Protein AF-W2C6Z9-F1 (afdb_monomer_lite)

Foldseek 3Di:
DAEAEAEPVRCVVPVVVQVVCVVVVHWYWYDDPDDDIDTD

Radius of gyration: 9.44 Å; chains: 1; bounding box: 21×14×27 Å

Sequence (40 aa):
MATVNFTTQEFTSRSDQAFDLADKGEKVIIRRGRRRAYRL

pLDDT: mean 86.82, std 6.31, range [65.94, 94.06]

Structure (mmCIF, N/CA/C/O backbone):
data_AF-W2C6Z9-F1
#
_entry.id   AF-W2C6Z9-F1
#
loop_
_atom_site.group_PDB
_atom_site.id
_atom_site.type_symbol
_atom_site.label_atom_id
_atom_site.label_alt_id
_atom_site.label_comp_id
_atom_site.label_asym_id
_atom_site.label_entity_id
_atom_site.label_seq_id
_atom_site.pdbx_PDB_ins_code
_atom_site.Cartn_x
_atom_site.Cartn_y
_atom_site.Cartn_z
_atom_site.occupancy
_atom_site.B_iso_or_equiv
_atom_site.auth_seq_id
_atom_site.auth_comp_id
_atom_site.auth_asym_id
_atom_site.auth_atom_id
_atom_site.pdbx_PDB_model_num
ATOM 1 N N . MET A 1 1 ? 15.814 -1.704 -5.704 1.00 65.94 1 MET A N 1
ATOM 2 C CA . MET A 1 1 ? 14.895 -2.348 -4.747 1.00 65.94 1 MET A CA 1
ATOM 3 C C . MET A 1 1 ? 14.937 -1.602 -3.427 1.00 65.94 1 MET A C 1
ATOM 5 O O . MET A 1 1 ? 15.595 -2.007 -2.472 1.00 65.94 1 MET A O 1
ATOM 9 N N . ALA A 1 2 ? 14.258 -0.468 -3.407 1.00 81.75 2 ALA A N 1
ATOM 10 C CA . ALA A 1 2 ? 13.832 0.211 -2.207 1.00 81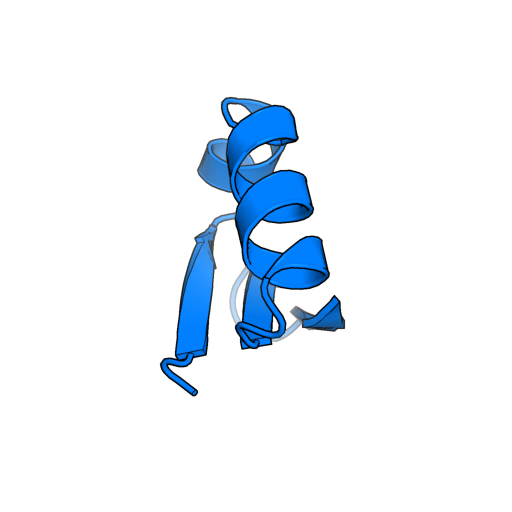.75 2 ALA A CA 1
ATOM 11 C C . ALA A 1 2 ? 12.630 -0.529 -1.590 1.00 81.75 2 ALA A C 1
ATOM 13 O O . ALA A 1 2 ? 11.817 -1.161 -2.263 1.00 81.75 2 ALA A O 1
ATOM 14 N N . THR A 1 3 ? 12.529 -0.480 -0.264 1.00 85.56 3 THR A N 1
ATOM 15 C CA . THR A 1 3 ? 11.329 -0.933 0.446 1.00 85.56 3 THR A CA 1
ATOM 16 C C . 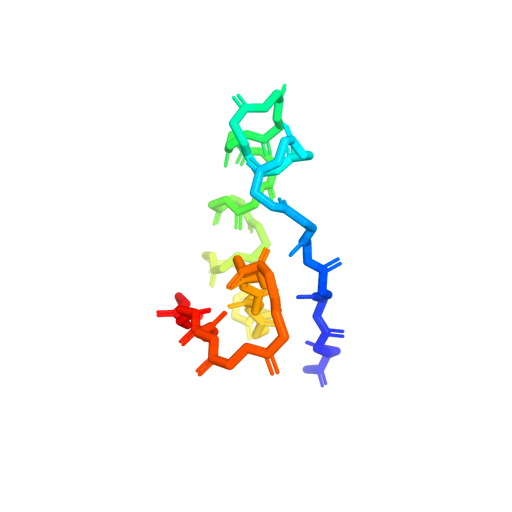THR A 1 3 ? 10.523 0.293 0.834 1.00 85.56 3 THR A C 1
ATOM 18 O O . THR A 1 3 ? 10.999 1.119 1.613 1.00 85.56 3 THR A O 1
ATOM 21 N N . VAL A 1 4 ? 9.307 0.406 0.310 1.00 87.88 4 VAL A N 1
ATOM 22 C CA . VAL A 1 4 ? 8.408 1.529 0.581 1.00 87.88 4 VAL A CA 1
ATOM 23 C C . VAL A 1 4 ? 7.384 1.089 1.618 1.00 87.88 4 VAL A C 1
ATOM 25 O O . VAL A 1 4 ? 6.688 0.093 1.437 1.00 87.88 4 VAL A O 1
ATOM 28 N N . ASN A 1 5 ? 7.313 1.808 2.739 1.00 89.81 5 ASN A N 1
ATOM 29 C CA . ASN A 1 5 ? 6.342 1.523 3.791 1.00 89.81 5 ASN A CA 1
ATOM 30 C C . ASN A 1 5 ? 5.154 2.475 3.657 1.00 89.81 5 ASN A C 1
ATOM 32 O O . ASN A 1 5 ? 5.346 3.686 3.632 1.00 89.81 5 ASN A O 1
ATOM 36 N N . PHE A 1 6 ? 3.949 1.922 3.651 1.00 89.19 6 PHE A N 1
ATOM 37 C CA . PHE A 1 6 ? 2.699 2.665 3.717 1.00 89.19 6 PHE A CA 1
ATOM 38 C C . PHE A 1 6 ? 1.985 2.344 5.020 1.00 89.19 6 PHE A C 1
ATOM 40 O O . PHE A 1 6 ? 1.975 1.198 5.475 1.00 89.19 6 PHE A O 1
ATOM 47 N N . THR A 1 7 ? 1.334 3.326 5.623 1.00 90.56 7 THR A N 1
ATOM 48 C CA . THR A 1 7 ? 0.256 3.048 6.571 1.00 90.56 7 THR A CA 1
ATOM 49 C C . THR A 1 7 ? -0.995 2.597 5.819 1.00 90.56 7 THR A C 1
ATOM 51 O O . THR A 1 7 ? -1.143 2.815 4.619 1.00 90.56 7 THR A O 1
ATOM 54 N N . THR A 1 8 ? -1.937 1.970 6.524 1.00 88.38 8 THR A N 1
ATOM 55 C CA . THR A 1 8 ? -3.209 1.547 5.909 1.00 88.38 8 THR A CA 1
ATOM 56 C C . THR A 1 8 ? -3.965 2.727 5.291 1.00 88.38 8 THR A C 1
ATOM 58 O O . THR A 1 8 ? -4.541 2.582 4.222 1.00 88.38 8 THR A O 1
ATOM 61 N N . GLN A 1 9 ? -3.933 3.898 5.933 1.00 90.62 9 GLN A N 1
ATOM 62 C CA . GLN A 1 9 ? -4.617 5.089 5.430 1.00 90.62 9 GLN A CA 1
ATOM 63 C C . GLN A 1 9 ? -3.952 5.633 4.161 1.00 90.62 9 GLN A C 1
ATOM 65 O O . GLN A 1 9 ? -4.645 5.955 3.199 1.00 90.62 9 GLN A O 1
ATOM 70 N N . GLU A 1 10 ? -2.619 5.696 4.136 1.00 90.50 10 GLU A N 1
ATOM 71 C CA . GLU A 1 10 ? -1.880 6.141 2.950 1.00 90.50 10 GLU A CA 1
ATOM 72 C C . GLU A 1 10 ? -2.068 5.180 1.781 1.00 90.50 10 GLU A C 1
ATOM 74 O O . GLU A 1 10 ? -2.284 5.633 0.662 1.00 90.50 10 GLU A O 1
ATOM 79 N N . PHE A 1 11 ? -2.051 3.870 2.039 1.00 90.19 11 PHE A N 1
ATOM 80 C CA . PHE A 1 11 ? -2.298 2.868 1.007 1.00 90.19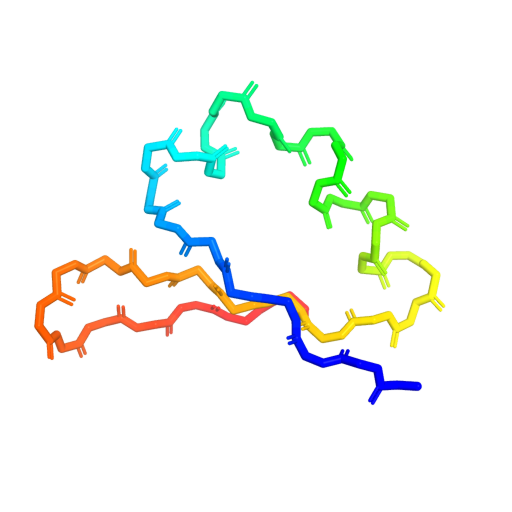 11 PHE A CA 1
ATOM 81 C C . PHE A 1 11 ? -3.700 3.007 0.409 1.00 90.19 11 PHE A C 1
ATOM 83 O O . PHE A 1 11 ? -3.839 3.000 -0.804 1.00 90.19 11 PHE A O 1
ATOM 90 N N . THR A 1 12 ? -4.737 3.198 1.229 1.00 89.44 12 THR A N 1
ATOM 91 C CA . THR A 1 12 ? -6.098 3.404 0.708 1.00 89.44 12 THR A CA 1
ATOM 92 C C . THR A 1 12 ? -6.220 4.703 -0.091 1.00 89.44 12 THR A C 1
ATOM 94 O O . THR A 1 12 ? -6.933 4.742 -1.086 1.00 89.44 12 THR A O 1
ATOM 97 N N . SER A 1 13 ? -5.528 5.769 0.321 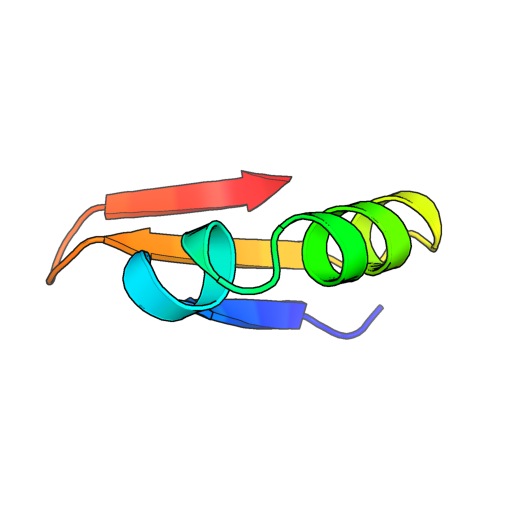1.00 94.06 13 SER A N 1
ATOM 98 C CA . SER A 1 13 ? -5.583 7.061 -0.374 1.00 94.06 13 SER A CA 1
ATOM 99 C C . SER A 1 13 ? -4.725 7.117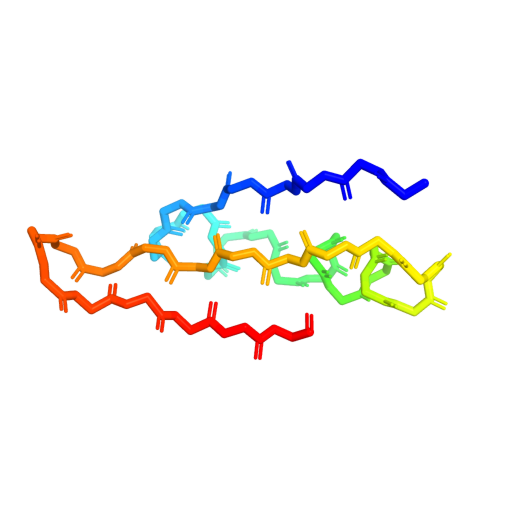 -1.640 1.00 94.06 13 SER A C 1
ATOM 101 O O . SER A 1 13 ? -4.945 7.998 -2.467 1.00 94.06 13 SER A O 1
ATOM 103 N N . ARG A 1 14 ? -3.709 6.256 -1.758 1.00 92.06 14 ARG A N 1
ATOM 104 C CA . ARG A 1 14 ? -2.706 6.265 -2.836 1.00 92.06 14 ARG A CA 1
ATOM 105 C C . ARG A 1 14 ? -2.447 4.857 -3.370 1.00 92.06 14 ARG A C 1
ATOM 107 O O . ARG A 1 14 ? -1.305 4.502 -3.657 1.00 92.06 14 ARG A O 1
ATOM 114 N N . SER A 1 15 ? -3.500 4.050 -3.466 1.00 89.44 15 SER A N 1
ATOM 115 C CA . SER A 1 15 ? -3.403 2.648 -3.882 1.00 89.44 15 SER A CA 1
ATOM 116 C C . SER A 1 15 ? -2.790 2.525 -5.272 1.00 89.44 15 SER A C 1
ATOM 118 O O . SER A 1 15 ? -1.899 1.707 -5.456 1.00 89.44 15 SER A O 1
ATOM 120 N N . ASP A 1 16 ? -3.188 3.400 -6.195 1.00 92.94 16 ASP A N 1
ATOM 121 C CA . ASP A 1 16 ? -2.653 3.492 -7.560 1.00 92.94 16 ASP A CA 1
ATOM 122 C C . ASP A 1 16 ? -1.116 3.585 -7.565 1.00 92.94 16 ASP A C 1
ATOM 124 O O . ASP A 1 16 ? -0.422 2.732 -8.111 1.00 92.94 16 ASP A O 1
ATOM 128 N N . GLN A 1 17 ? -0.569 4.536 -6.799 1.00 91.12 17 GLN A N 1
ATOM 129 C CA . GLN A 1 17 ? 0.877 4.717 -6.659 1.00 91.12 17 GLN A CA 1
ATOM 130 C C . GLN A 1 17 ? 1.559 3.501 -6.015 1.00 91.12 17 GLN A C 1
ATOM 132 O O . GLN A 1 17 ? 2.690 3.160 -6.359 1.00 91.12 17 GLN A O 1
ATOM 137 N N . ALA A 1 18 ? 0.911 2.868 -5.037 1.00 89.88 18 ALA A N 1
ATOM 138 C CA . ALA A 1 18 ? 1.458 1.690 -4.379 1.00 89.88 18 ALA A CA 1
ATOM 139 C C . ALA A 1 18 ? 1.542 0.491 -5.340 1.00 89.88 18 ALA A C 1
ATOM 141 O O . ALA A 1 18 ? 2.533 -0.237 -5.299 1.00 89.88 18 ALA A O 1
ATOM 142 N N . PHE A 1 19 ? 0.557 0.312 -6.222 1.00 90.50 19 PHE A N 1
ATOM 143 C CA . PHE A 1 19 ? 0.595 -0.721 -7.258 1.00 90.50 19 PHE A CA 1
ATOM 144 C C . PHE A 1 19 ? 1.641 -0.416 -8.332 1.00 90.50 19 PHE A C 1
ATOM 146 O O . PHE A 1 19 ? 2.454 -1.287 -8.620 1.00 90.50 19 PHE A O 1
ATOM 153 N N . ASP A 1 20 ? 1.743 0.829 -8.802 1.00 93.81 20 ASP A N 1
ATOM 154 C CA . ASP A 1 20 ? 2.799 1.249 -9.735 1.00 93.81 20 ASP A CA 1
ATOM 155 C C . ASP A 1 20 ? 4.213 0.958 -9.208 1.00 93.81 20 ASP A C 1
ATOM 157 O O . ASP A 1 20 ? 5.124 0.601 -9.958 1.00 93.81 20 ASP A O 1
ATOM 161 N N . LEU A 1 21 ? 4.431 1.160 -7.905 1.00 90.94 21 LEU A N 1
ATOM 162 C CA . LEU A 1 21 ? 5.707 0.857 -7.257 1.00 90.94 21 LEU A CA 1
ATOM 163 C C . LEU A 1 21 ? 5.960 -0.653 -7.210 1.00 90.94 21 LEU A C 1
ATOM 165 O O . LEU A 1 21 ? 7.078 -1.083 -7.494 1.00 90.94 21 LEU A O 1
ATOM 169 N N . ALA A 1 22 ? 4.936 -1.446 -6.892 1.00 89.88 22 ALA A N 1
ATOM 170 C CA . ALA A 1 22 ? 5.035 -2.901 -6.890 1.00 89.88 22 ALA A CA 1
ATOM 171 C C . ALA A 1 22 ? 5.326 -3.456 -8.296 1.00 89.88 22 ALA A C 1
ATOM 173 O O . ALA A 1 22 ? 6.213 -4.296 -8.446 1.00 89.88 22 ALA A O 1
ATOM 174 N N . ASP A 1 23 ? 4.674 -2.921 -9.331 1.00 91.38 23 ASP A N 1
ATOM 175 C CA . ASP A 1 23 ? 4.882 -3.313 -10.731 1.00 91.38 23 ASP A CA 1
ATOM 176 C C . ASP A 1 23 ? 6.282 -2.948 -11.239 1.00 91.38 23 ASP A C 1
ATOM 178 O O . ASP A 1 23 ? 6.887 -3.683 -12.019 1.00 91.38 23 ASP A O 1
ATOM 182 N N . LYS A 1 24 ? 6.863 -1.854 -10.732 1.00 90.88 24 LYS A N 1
ATOM 183 C CA . LYS A 1 24 ? 8.277 -1.501 -10.963 1.00 90.88 24 LYS A CA 1
ATOM 184 C C . LYS A 1 24 ? 9.261 -2.424 -10.232 1.00 90.88 24 LYS A C 1
ATOM 186 O O . LYS A 1 24 ? 10.471 -2.284 -10.407 1.00 90.88 24 LYS A O 1
ATOM 191 N N . GLY A 1 25 ? 8.766 -3.359 -9.424 1.00 87.50 25 GLY A N 1
ATOM 192 C CA . GLY A 1 25 ? 9.564 -4.300 -8.644 1.00 87.50 25 GLY A CA 1
ATOM 193 C C . GLY A 1 25 ? 10.022 -3.754 -7.290 1.00 87.50 25 GLY A C 1
ATOM 194 O O . GLY A 1 25 ? 10.915 -4.341 -6.669 1.00 87.50 25 GLY A O 1
ATOM 195 N N . GLU A 1 26 ? 9.450 -2.642 -6.820 1.00 89.44 26 GLU A N 1
ATOM 196 C CA . GLU A 1 26 ? 9.708 -2.131 -5.475 1.00 89.44 26 GLU A CA 1
ATOM 197 C C . GLU A 1 26 ? 8.892 -2.894 -4.434 1.00 89.44 26 GLU A C 1
ATOM 199 O O . GLU A 1 26 ? 7.749 -3.289 -4.653 1.00 89.44 26 GLU A O 1
ATOM 204 N N . LYS A 1 27 ? 9.476 -3.094 -3.252 1.00 88.81 27 LYS A N 1
ATOM 205 C CA . LYS A 1 27 ? 8.818 -3.862 -2.193 1.00 88.81 27 LYS A CA 1
ATOM 206 C C . LYS A 1 27 ? 7.904 -2.951 -1.391 1.00 88.81 27 LYS A C 1
ATOM 208 O O . LYS A 1 27 ? 8.388 -2.112 -0.628 1.00 88.81 27 LYS A O 1
ATOM 213 N N . VAL A 1 28 ? 6.597 -3.150 -1.503 1.00 90.75 28 VAL A N 1
ATOM 214 C CA . VAL A 1 28 ? 5.605 -2.318 -0.818 1.00 90.75 28 VAL A CA 1
ATOM 215 C C . VAL A 1 28 ? 5.128 -3.023 0.448 1.00 90.75 28 VAL A C 1
ATOM 217 O O . VAL A 1 28 ? 4.597 -4.131 0.405 1.00 90.75 28 VAL A O 1
ATOM 220 N N . ILE A 1 29 ? 5.335 -2.390 1.604 1.00 90.31 29 ILE A N 1
ATOM 221 C CA . ILE A 1 29 ? 4.913 -2.906 2.910 1.00 90.31 29 ILE A CA 1
ATOM 222 C C . ILE A 1 29 ? 3.812 -2.021 3.478 1.00 90.31 29 ILE A C 1
ATOM 224 O O . ILE A 1 29 ? 4.052 -0.878 3.855 1.00 90.31 29 ILE A O 1
ATOM 228 N N . ILE A 1 30 ? 2.617 -2.577 3.631 1.00 91.88 30 ILE A N 1
ATOM 229 C CA . ILE A 1 30 ? 1.464 -1.878 4.198 1.00 91.88 30 ILE A CA 1
ATOM 230 C C . ILE A 1 30 ? 1.351 -2.245 5.673 1.00 91.88 30 ILE A C 1
ATOM 232 O O . ILE A 1 30 ? 1.032 -3.382 6.017 1.00 91.88 30 ILE A O 1
ATOM 236 N N . ARG A 1 31 ? 1.582 -1.288 6.567 1.00 88.19 31 ARG A N 1
ATOM 237 C CA . ARG A 1 31 ? 1.462 -1.467 8.015 1.00 88.19 31 ARG A CA 1
ATOM 238 C C . ARG A 1 31 ? 0.050 -1.143 8.488 1.00 88.19 31 ARG A C 1
ATOM 240 O O . ARG A 1 31 ? -0.487 -0.061 8.241 1.00 88.19 31 ARG A O 1
ATOM 247 N N . ARG A 1 32 ? -0.535 -2.084 9.226 1.00 82.31 32 ARG A N 1
ATOM 248 C CA . ARG A 1 32 ? -1.825 -1.963 9.905 1.00 82.31 32 ARG A CA 1
ATOM 249 C C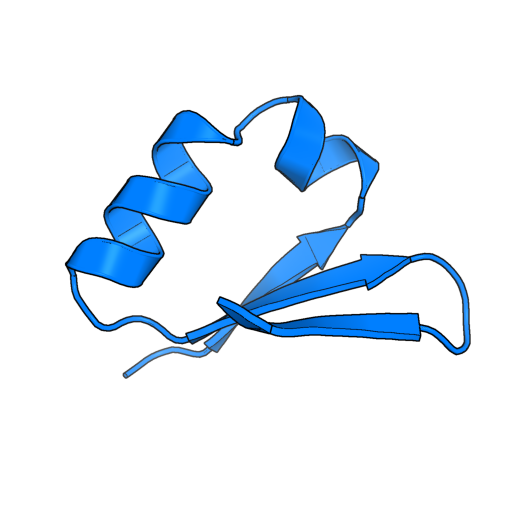 . ARG A 1 32 ? -1.636 -2.178 11.406 1.00 82.31 32 ARG A C 1
ATOM 251 O O . ARG A 1 32 ? -1.568 -3.307 11.896 1.00 82.31 32 ARG A O 1
ATOM 258 N N . GLY A 1 33 ? -1.558 -1.070 12.143 1.00 77.81 33 GLY A N 1
ATOM 259 C CA . GLY A 1 33 ? -1.339 -1.069 13.592 1.00 77.81 33 GLY A CA 1
ATOM 260 C C . GLY A 1 33 ? 0.023 -1.649 14.004 1.00 77.81 33 GLY A C 1
ATOM 261 O O . GLY A 1 33 ? 0.958 -1.706 13.211 1.00 77.81 33 GLY A O 1
ATOM 262 N N . ARG A 1 34 ? 0.140 -2.095 15.262 1.00 72.44 34 ARG A N 1
ATOM 263 C CA . ARG A 1 34 ? 1.415 -2.555 15.855 1.00 72.44 34 ARG A CA 1
ATOM 264 C C . ARG A 1 34 ? 1.917 -3.922 15.371 1.00 72.44 34 ARG A C 1
ATOM 266 O O . ARG A 1 34 ? 3.045 -4.273 15.696 1.00 72.44 34 ARG A O 1
ATOM 273 N N . ARG A 1 35 ? 1.104 -4.726 14.671 1.00 73.19 35 ARG A N 1
ATOM 274 C CA . ARG A 1 35 ? 1.409 -6.164 14.504 1.00 73.19 35 ARG A CA 1
ATOM 275 C C . ARG A 1 35 ? 1.068 -6.794 13.156 1.00 73.19 35 ARG A C 1
ATOM 277 O O . ARG A 1 35 ? 1.297 -7.987 13.000 1.00 73.19 35 ARG A O 1
ATOM 284 N N . ARG A 1 36 ? 0.501 -6.051 12.202 1.00 77.44 36 ARG A N 1
ATOM 285 C CA . ARG A 1 36 ? 0.130 -6.604 10.891 1.00 77.44 36 ARG A CA 1
ATOM 286 C C . ARG A 1 36 ? 0.782 -5.789 9.790 1.00 77.44 36 ARG A C 1
ATOM 288 O O . ARG A 1 36 ? 0.619 -4.573 9.744 1.00 77.44 36 ARG A O 1
ATOM 295 N N . ALA A 1 37 ? 1.524 -6.469 8.930 1.00 82.62 37 ALA A N 1
ATOM 296 C CA . ALA A 1 37 ? 2.106 -5.891 7.735 1.00 82.62 37 ALA A CA 1
ATOM 297 C C . ALA A 1 37 ? 1.748 -6.779 6.542 1.00 82.62 37 ALA A C 1
ATOM 299 O O . ALA A 1 37 ? 1.884 -7.999 6.628 1.00 82.62 37 ALA A O 1
ATOM 300 N N . TYR A 1 38 ? 1.271 -6.170 5.463 1.00 79.56 38 TYR A N 1
ATOM 301 C CA . TYR A 1 38 ? 0.996 -6.837 4.193 1.00 79.56 38 TYR A CA 1
ATOM 302 C C . TYR A 1 38 ? 2.095 -6.475 3.200 1.00 79.56 38 TYR A C 1
ATOM 304 O O . TYR A 1 38 ? 2.649 -5.379 3.274 1.00 79.56 38 TYR A O 1
ATOM 312 N N . ARG A 1 39 ? 2.426 -7.404 2.305 1.00 83.88 39 ARG A N 1
ATOM 313 C CA . ARG A 1 39 ? 3.430 -7.206 1.261 1.00 83.88 39 ARG A CA 1
ATOM 314 C C . ARG A 1 39 ? 2.781 -7.399 -0.098 1.00 83.88 39 ARG A C 1
ATOM 316 O O . ARG A 1 39 ? 2.096 -8.405 -0.280 1.00 83.88 39 ARG A O 1
ATOM 323 N N . LEU A 1 40 ? 3.060 -6.464 -0.996 1.00 80.00 40 LEU A N 1
ATOM 324 C CA . LEU A 1 40 ? 2.878 -6.608 -2.435 1.00 80.00 40 LEU A CA 1
ATOM 325 C C . LEU A 1 40 ? 4.260 -6.842 -3.060 1.00 80.00 40 LEU A C 1
ATOM 327 O O . LEU A 1 40 ? 5.241 -6.214 -2.582 1.00 80.00 40 LEU A O 1
#

Secondary structure (DSSP, 8-state):
-PEEEEEHHHHHHSHHHHHHHHHTT-EEEEEETTTEEEE-

Organism: NCBI:txid1411148